Protein AF-F3NBZ0-F1 (afdb_monomer_lite)

Radius of gyration: 19.17 Å; chains: 1; bounding box: 40×27×71 Å

Sequence (145 aa):
MDDLVGHLGVHRNSLYKTFGSKRGLYLTALRRHLADDLRPLLETLADAPDVAAVLRLVTSADLGLLLLAAVERAPVDEEVATEVRTALAAVDRAIADALGVPADMAAALTSAALGILLRGNPDDVGAALARRLDSLTGERNPTWQ

Structure (mmCIF, N/CA/C/O backbone):
data_AF-F3NBZ0-F1
#
_entry.id   AF-F3NBZ0-F1
#
loop_
_atom_site.group_PDB
_atom_site.id
_atom_site.type_symbol
_atom_site.label_atom_id
_atom_site.label_alt_id
_atom_site.label_comp_id
_atom_site.label_asym_id
_atom_site.label_entity_id
_atom_site.label_seq_id
_atom_site.pdbx_PDB_ins_code
_atom_site.Cartn_x
_atom_site.Cartn_y
_atom_site.Cartn_z
_atom_site.occupancy
_atom_site.B_iso_or_equiv
_atom_site.auth_seq_id
_atom_site.auth_comp_id
_atom_site.auth_asym_id
_atom_site.auth_atom_id
_atom_site.pdbx_PDB_model_num
ATOM 1 N N . MET A 1 1 ? 14.736 -10.564 -19.634 1.00 68.75 1 MET A N 1
ATOM 2 C CA . MET A 1 1 ? 14.539 -9.853 -20.927 1.00 68.75 1 MET A CA 1
ATOM 3 C C . MET A 1 1 ? 14.237 -10.859 -22.006 1.00 68.75 1 MET A C 1
ATOM 5 O O . MET A 1 1 ? 13.224 -10.698 -22.664 1.00 68.75 1 MET A O 1
ATOM 9 N N . ASP A 1 2 ? 15.059 -11.895 -22.140 1.00 72.19 2 ASP A N 1
ATOM 10 C CA . ASP A 1 2 ? 14.789 -12.974 -23.089 1.00 72.19 2 ASP A CA 1
ATOM 11 C C . ASP A 1 2 ? 13.517 -13.748 -22.698 1.00 72.19 2 ASP A C 1
ATOM 13 O O . ASP A 1 2 ? 12.691 -14.005 -23.564 1.00 72.19 2 ASP A O 1
ATOM 17 N N . ASP A 1 3 ? 13.250 -13.928 -21.397 1.00 75.00 3 ASP A N 1
ATOM 18 C CA . ASP A 1 3 ? 11.970 -14.486 -20.914 1.00 75.00 3 ASP A CA 1
ATOM 19 C C . ASP A 1 3 ? 10.756 -13.624 -21.289 1.00 75.00 3 ASP A C 1
ATOM 21 O O . ASP A 1 3 ? 9.695 -14.142 -21.628 1.00 75.00 3 ASP A O 1
ATOM 25 N N . LEU A 1 4 ? 10.927 -12.296 -21.260 1.00 72.12 4 LEU A N 1
ATOM 26 C CA . LEU A 1 4 ? 9.882 -11.319 -21.573 1.00 72.12 4 LEU A CA 1
ATOM 27 C C . LEU A 1 4 ? 9.605 -11.278 -23.080 1.00 72.12 4 LEU A C 1
ATOM 29 O O . LEU A 1 4 ? 8.457 -11.253 -23.501 1.00 72.12 4 LEU A O 1
ATOM 33 N N . VAL A 1 5 ? 10.668 -11.298 -23.890 1.00 78.06 5 VAL A N 1
ATOM 34 C CA . VAL A 1 5 ? 10.608 -11.415 -25.355 1.00 78.06 5 VAL A CA 1
ATOM 35 C C . VAL A 1 5 ? 9.940 -12.730 -25.755 1.00 78.06 5 VAL A C 1
ATOM 37 O O . VAL A 1 5 ? 9.068 -12.725 -26.621 1.00 78.06 5 VAL A O 1
ATOM 40 N N . GLY A 1 6 ? 10.301 -13.830 -25.088 1.00 72.12 6 GLY A N 1
ATOM 41 C CA . GLY A 1 6 ? 9.715 -15.149 -25.308 1.00 72.12 6 GLY A CA 1
ATOM 42 C C . GLY A 1 6 ? 8.226 -15.207 -24.967 1.00 72.12 6 GLY A C 1
ATOM 43 O O . GLY A 1 6 ? 7.448 -15.706 -25.770 1.00 72.12 6 GLY A O 1
ATOM 44 N N . HIS A 1 7 ? 7.812 -14.647 -23.825 1.00 76.62 7 HIS A N 1
ATOM 45 C CA . HIS A 1 7 ? 6.404 -14.658 -23.403 1.00 76.62 7 HIS A CA 1
ATOM 46 C C . HIS A 1 7 ? 5.512 -13.682 -24.177 1.00 76.62 7 HIS A C 1
ATOM 48 O O . HIS A 1 7 ? 4.346 -13.979 -24.414 1.00 76.62 7 HIS A O 1
ATOM 54 N N . LEU A 1 8 ? 6.028 -12.514 -24.565 1.00 77.06 8 LEU A N 1
ATOM 55 C CA . LEU A 1 8 ? 5.243 -11.481 -25.250 1.00 77.06 8 LEU A CA 1
ATOM 56 C C . LEU A 1 8 ? 5.275 -11.616 -26.781 1.00 77.06 8 LEU A C 1
ATOM 58 O O . LEU A 1 8 ? 4.554 -10.897 -27.469 1.00 77.06 8 LEU A O 1
ATOM 62 N N . GLY A 1 9 ? 6.140 -12.478 -27.329 1.00 73.56 9 GLY A N 1
ATOM 63 C CA . GLY A 1 9 ? 6.313 -12.651 -28.776 1.00 73.56 9 GLY A CA 1
ATOM 64 C C . GLY A 1 9 ? 6.866 -11.413 -29.497 1.00 73.56 9 GLY A C 1
ATOM 65 O O . GLY A 1 9 ? 6.767 -11.309 -30.718 1.00 73.56 9 GLY A O 1
ATOM 66 N N . VAL A 1 10 ? 7.436 -10.452 -28.763 1.00 78.69 10 VAL A N 1
ATOM 67 C CA . VAL A 1 10 ? 7.951 -9.187 -29.312 1.00 78.69 10 VAL A CA 1
ATOM 68 C C . VAL A 1 10 ? 9.466 -9.201 -29.405 1.00 78.69 10 VAL A C 1
ATOM 70 O O . VAL A 1 10 ? 10.159 -9.630 -28.490 1.00 78.69 10 VAL A O 1
ATOM 73 N N . HIS A 1 11 ? 10.010 -8.651 -30.490 1.00 77.69 11 HIS A N 1
ATOM 74 C CA . HIS A 1 11 ? 11.457 -8.592 -30.665 1.00 77.69 11 HIS A CA 1
ATOM 75 C C . HIS A 1 11 ? 12.111 -7.673 -29.621 1.00 77.69 11 HIS A C 1
ATOM 77 O O . HIS A 1 11 ? 11.619 -6.580 -29.331 1.00 77.69 11 HIS A O 1
ATOM 83 N N . ARG A 1 12 ? 13.290 -8.066 -29.123 1.00 77.25 12 ARG A N 1
ATOM 84 C CA . ARG A 1 12 ? 14.090 -7.301 -28.148 1.00 77.25 12 ARG A CA 1
ATOM 85 C C . ARG A 1 12 ? 14.262 -5.826 -28.541 1.00 77.25 12 ARG A C 1
ATOM 87 O O . ARG A 1 12 ? 14.109 -4.939 -27.707 1.00 77.25 12 ARG A O 1
ATOM 94 N N . ASN A 1 13 ? 14.540 -5.568 -29.820 1.00 74.19 13 ASN A N 1
ATOM 95 C CA . ASN A 1 13 ? 14.718 -4.214 -30.356 1.00 74.19 13 ASN A CA 1
ATOM 96 C C . ASN A 1 13 ? 13.444 -3.364 -30.261 1.00 74.19 13 ASN A C 1
ATOM 98 O O . ASN A 1 13 ? 13.542 -2.167 -30.010 1.00 74.19 13 ASN A O 1
ATOM 102 N N . SER A 1 14 ? 12.262 -3.966 -30.402 1.00 76.38 14 SER A N 1
ATOM 103 C CA . SER A 1 14 ? 10.986 -3.265 -30.234 1.00 76.38 14 SER A CA 1
ATOM 104 C C . SER A 1 14 ? 10.762 -2.874 -28.772 1.00 76.38 14 SER A C 1
ATOM 106 O O . SER A 1 14 ? 10.402 -1.733 -28.503 1.00 76.38 14 SER A O 1
ATOM 108 N N . LEU A 1 15 ? 11.074 -3.764 -27.820 1.00 73.44 15 LEU A N 1
ATOM 109 C CA . LEU A 1 15 ? 10.984 -3.451 -26.387 1.00 73.44 15 LEU A CA 1
ATOM 110 C C . LEU A 1 15 ? 11.928 -2.316 -25.980 1.00 73.44 15 LEU A C 1
ATOM 112 O O . LEU A 1 15 ? 11.507 -1.384 -25.300 1.00 73.44 15 LEU A O 1
ATOM 116 N N . TYR A 1 16 ? 13.191 -2.349 -26.411 1.00 77.38 16 TYR A N 1
ATOM 117 C CA . TYR A 1 16 ? 14.119 -1.258 -26.099 1.00 77.38 16 TYR A CA 1
ATOM 118 C C . TYR A 1 16 ? 13.751 0.051 -26.796 1.00 77.38 16 TYR A C 1
ATOM 120 O O . TYR A 1 16 ? 13.963 1.108 -26.215 1.00 77.38 16 TYR A O 1
ATOM 128 N N . LYS A 1 17 ? 13.156 0.010 -27.995 1.00 77.56 17 LYS A N 1
ATOM 129 C CA . LYS A 1 17 ? 12.652 1.220 -28.655 1.00 77.56 17 LYS A CA 1
ATOM 130 C C . LYS A 1 17 ? 11.506 1.868 -27.868 1.00 77.56 17 LYS A C 1
ATOM 132 O O . LYS A 1 17 ? 11.443 3.089 -27.810 1.00 77.56 17 LYS A O 1
ATOM 137 N N . THR A 1 18 ? 10.635 1.068 -27.254 1.00 77.56 18 THR A N 1
ATOM 138 C CA . THR A 1 18 ? 9.496 1.569 -26.469 1.00 77.56 18 THR A CA 1
ATOM 139 C C . THR A 1 18 ? 9.897 2.019 -25.064 1.00 77.56 18 THR A C 1
ATOM 141 O O . THR A 1 18 ? 9.467 3.075 -24.617 1.00 77.56 18 THR A O 1
ATOM 144 N N . PHE A 1 19 ? 10.726 1.241 -24.363 1.00 78.00 19 PHE A N 1
ATOM 145 C CA . PHE A 1 19 ? 11.024 1.461 -22.939 1.00 78.00 19 PHE A CA 1
ATOM 146 C C . PHE A 1 19 ? 12.431 2.015 -22.670 1.00 78.00 19 PHE A C 1
ATOM 148 O O . PHE A 1 19 ? 12.800 2.257 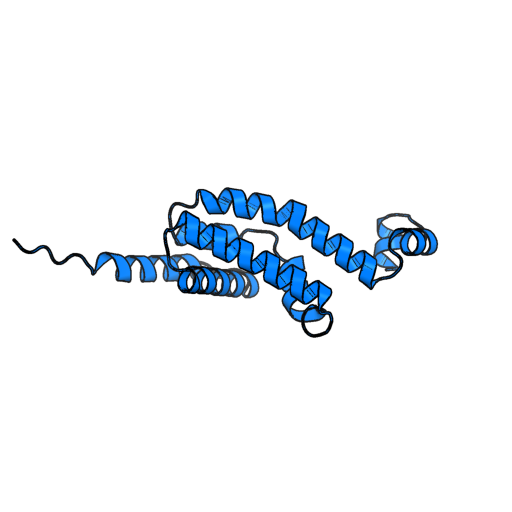-21.520 1.00 78.00 19 PHE A O 1
ATOM 155 N N . GLY A 1 20 ? 13.247 2.187 -23.712 1.00 81.56 20 GLY A N 1
ATOM 156 C CA . GLY A 1 20 ? 14.610 2.724 -23.668 1.00 81.56 20 GLY A CA 1
ATOM 157 C C . GLY A 1 20 ? 15.648 1.771 -23.064 1.00 81.56 20 GLY A C 1
ATOM 158 O O . GLY A 1 20 ? 16.699 1.527 -23.650 1.00 81.56 20 GLY A O 1
ATOM 159 N N . SER A 1 21 ? 15.372 1.202 -21.889 1.00 84.19 21 SER A N 1
ATOM 160 C CA . SER A 1 21 ? 16.307 0.362 -21.134 1.00 84.19 21 SER A CA 1
ATOM 161 C C . SER A 1 21 ? 15.591 -0.679 -20.266 1.00 84.19 21 SER A C 1
ATOM 163 O O . SER A 1 21 ? 14.388 -0.593 -20.030 1.00 84.19 21 SER A O 1
ATOM 165 N N . LYS A 1 22 ? 16.343 -1.656 -19.731 1.00 85.56 22 LYS A N 1
ATOM 166 C CA . LYS A 1 22 ? 15.806 -2.600 -18.729 1.00 85.56 22 LYS A CA 1
ATOM 167 C C . LYS A 1 22 ? 15.274 -1.858 -17.500 1.00 85.56 22 LYS A C 1
ATOM 169 O O . LYS A 1 22 ? 14.223 -2.216 -16.986 1.00 85.56 22 LYS A O 1
ATOM 174 N N . ARG A 1 23 ? 15.990 -0.808 -17.081 1.00 89.81 23 ARG A N 1
ATOM 175 C CA . ARG A 1 23 ? 15.588 0.080 -15.987 1.00 89.81 23 ARG A CA 1
ATOM 176 C C . ARG A 1 23 ? 14.271 0.791 -16.303 1.00 89.81 23 ARG A C 1
ATOM 178 O O . ARG A 1 23 ? 13.369 0.759 -15.480 1.00 89.81 23 ARG A O 1
ATOM 185 N N . GLY A 1 24 ? 14.147 1.387 -17.490 1.00 88.31 24 GLY A N 1
ATOM 186 C CA . GLY A 1 24 ? 12.931 2.096 -17.910 1.00 88.31 24 GLY A CA 1
ATOM 187 C C . GLY A 1 24 ? 11.714 1.176 -18.009 1.00 88.31 24 GLY A C 1
ATOM 188 O O . GLY A 1 24 ? 10.628 1.540 -17.560 1.00 88.31 24 GLY A O 1
ATOM 189 N N . LEU A 1 25 ? 11.906 -0.054 -18.496 1.00 89.44 25 LEU A N 1
ATOM 190 C CA . LEU A 1 25 ? 10.857 -1.071 -18.474 1.00 89.44 25 LEU A CA 1
ATOM 191 C C . LEU A 1 25 ? 10.450 -1.431 -17.038 1.00 89.44 25 LEU A C 1
ATOM 193 O O . LEU A 1 25 ? 9.261 -1.440 -16.736 1.00 89.44 25 LEU A O 1
ATOM 197 N N . TYR A 1 26 ? 11.420 -1.704 -16.159 1.00 91.12 26 TYR A N 1
ATOM 198 C CA . TYR A 1 26 ? 11.159 -2.037 -14.757 1.00 91.12 26 TYR A CA 1
ATOM 199 C C . TYR A 1 26 ? 10.364 -0.937 -14.044 1.00 91.12 26 TYR A C 1
ATOM 201 O O . TYR A 1 26 ? 9.347 -1.220 -13.422 1.00 91.12 26 TYR A O 1
ATOM 209 N N . LEU A 1 27 ? 10.785 0.322 -14.184 1.00 93.12 27 LEU A N 1
ATOM 210 C CA . LEU A 1 27 ? 10.097 1.469 -13.586 1.00 93.12 27 LEU A CA 1
A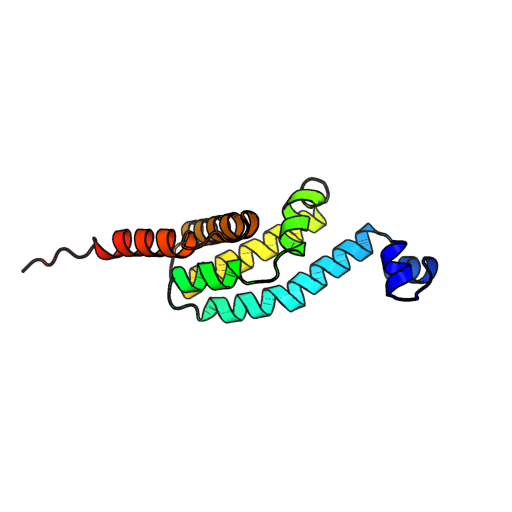TOM 211 C C . LEU A 1 27 ? 8.673 1.634 -14.120 1.00 93.12 27 LEU A C 1
ATOM 213 O O . LEU A 1 27 ? 7.761 1.941 -13.359 1.00 93.12 27 LEU A O 1
ATOM 217 N N . THR A 1 28 ? 8.468 1.385 -15.414 1.00 92.31 28 THR A N 1
ATOM 218 C CA . THR A 1 28 ? 7.128 1.410 -16.016 1.00 92.31 28 THR A CA 1
ATOM 219 C C . THR A 1 28 ? 6.238 0.306 -15.444 1.00 92.31 28 THR A C 1
ATOM 221 O O . THR A 1 28 ? 5.084 0.563 -15.110 1.00 92.31 28 THR A O 1
ATOM 224 N N . ALA A 1 29 ? 6.775 -0.908 -15.293 1.00 92.38 29 ALA A N 1
ATOM 225 C CA . ALA A 1 29 ? 6.059 -2.031 -14.695 1.00 92.38 29 ALA A CA 1
ATOM 226 C C . ALA A 1 29 ? 5.719 -1.770 -13.220 1.00 92.38 29 ALA A C 1
ATOM 228 O O . ALA A 1 29 ? 4.578 -1.981 -12.822 1.00 92.38 29 ALA A O 1
ATOM 229 N N . LEU A 1 30 ? 6.672 -1.240 -12.442 1.00 94.62 30 LEU A N 1
ATOM 230 C CA . LEU A 1 30 ? 6.450 -0.850 -11.050 1.00 94.62 30 LEU A CA 1
ATOM 231 C C . LEU A 1 30 ? 5.327 0.184 -10.953 1.00 94.62 30 LEU A C 1
ATOM 233 O O . LEU A 1 30 ? 4.340 -0.066 -10.280 1.00 94.62 30 LEU A O 1
ATOM 237 N N . ARG A 1 31 ? 5.414 1.301 -11.684 1.00 94.81 31 ARG A N 1
ATOM 238 C CA . ARG A 1 31 ? 4.368 2.340 -11.674 1.00 94.81 31 ARG A CA 1
ATOM 239 C C . ARG A 1 31 ? 2.994 1.799 -12.054 1.00 94.81 31 ARG A C 1
ATOM 241 O O . ARG A 1 31 ? 2.001 2.199 -11.458 1.00 94.81 31 ARG A O 1
ATOM 248 N N . ARG A 1 32 ? 2.931 0.886 -13.028 1.00 93.50 32 ARG A N 1
ATOM 249 C CA . ARG A 1 32 ? 1.681 0.229 -13.420 1.00 93.50 32 ARG A CA 1
ATOM 250 C C . ARG A 1 32 ? 1.111 -0.631 -12.294 1.00 93.50 32 ARG A C 1
ATOM 252 O O . ARG A 1 32 ? -0.065 -0.492 -12.000 1.00 93.50 32 ARG A O 1
ATOM 259 N N . HIS A 1 33 ? 1.934 -1.455 -11.652 1.00 92.25 33 HIS A N 1
ATOM 260 C CA . HIS A 1 33 ? 1.528 -2.253 -10.493 1.00 92.25 33 HIS A CA 1
ATOM 261 C C . HIS A 1 33 ? 1.030 -1.372 -9.340 1.00 92.25 33 HIS A C 1
ATOM 263 O O . HIS A 1 33 ? -0.043 -1.601 -8.799 1.00 92.25 33 HIS A O 1
ATOM 269 N N . LEU A 1 34 ? 1.747 -0.291 -9.012 1.00 92.12 34 LEU A N 1
ATOM 270 C CA . LEU A 1 34 ? 1.293 0.652 -7.984 1.00 92.12 34 LEU A CA 1
ATOM 271 C C . LEU A 1 34 ? -0.036 1.318 -8.377 1.00 92.12 34 LEU A C 1
ATOM 273 O O . LEU A 1 34 ? -0.902 1.527 -7.536 1.00 92.12 34 LEU A O 1
ATOM 277 N N . ALA A 1 35 ? -0.234 1.645 -9.652 1.00 89.06 35 ALA A N 1
ATOM 278 C CA . ALA A 1 35 ? -1.488 2.234 -10.099 1.00 89.06 35 ALA A CA 1
ATOM 279 C C . ALA A 1 35 ? -2.651 1.231 -10.062 1.00 89.06 35 ALA A C 1
ATOM 281 O O . ALA A 1 35 ? -3.754 1.610 -9.667 1.00 89.06 35 ALA A O 1
ATOM 282 N N . ASP A 1 36 ? -2.438 -0.004 -10.503 1.00 88.62 36 ASP A N 1
ATOM 283 C CA . ASP A 1 36 ? -3.516 -0.961 -10.758 1.00 88.62 36 ASP A CA 1
ATOM 284 C C . ASP A 1 36 ? -3.829 -1.831 -9.529 1.00 88.62 36 ASP A C 1
ATOM 286 O O . ASP A 1 36 ? -5.000 -2.111 -9.288 1.00 88.62 36 ASP A O 1
ATOM 290 N N . ASP A 1 37 ? -2.822 -2.173 -8.718 1.00 84.75 37 ASP A N 1
ATOM 291 C CA . ASP A 1 37 ? -2.955 -3.132 -7.613 1.00 84.75 37 ASP A CA 1
ATOM 292 C C . ASP A 1 37 ? -2.975 -2.458 -6.230 1.00 84.75 37 ASP A C 1
ATOM 294 O O . ASP A 1 37 ? -3.751 -2.861 -5.360 1.00 84.75 37 ASP A O 1
ATOM 298 N N . LEU A 1 38 ? -2.202 -1.381 -6.009 1.00 91.69 38 LEU A N 1
ATOM 299 C CA . LEU A 1 38 ? -2.281 -0.663 -4.724 1.00 91.69 38 LEU A CA 1
ATOM 300 C C . LEU A 1 38 ? -3.548 0.165 -4.587 1.00 91.69 38 LEU A C 1
ATOM 302 O O . LEU A 1 38 ? -4.088 0.263 -3.493 1.00 91.69 38 LEU A O 1
ATOM 306 N N . ARG A 1 39 ? -4.026 0.794 -5.659 1.00 88.69 39 ARG A N 1
ATOM 307 C CA . ARG A 1 39 ? -5.187 1.688 -5.569 1.00 88.69 39 ARG A CA 1
ATOM 308 C C . ARG A 1 39 ? -6.449 0.976 -5.043 1.00 88.69 39 ARG A C 1
ATOM 310 O O . ARG A 1 39 ? -7.025 1.506 -4.096 1.00 88.69 39 ARG A O 1
ATOM 317 N N . PRO A 1 40 ? -6.829 -0.225 -5.526 1.00 92.69 40 PRO A N 1
ATOM 318 C CA . PRO A 1 40 ? -7.932 -0.987 -4.933 1.00 92.69 40 PRO A CA 1
ATOM 319 C C . PRO A 1 40 ? -7.701 -1.357 -3.461 1.00 92.69 40 PRO A C 1
ATOM 321 O O . PRO A 1 40 ? -8.640 -1.346 -2.663 1.00 92.69 40 PRO A O 1
ATOM 324 N N . LEU A 1 41 ? -6.453 -1.659 -3.077 1.00 95.12 41 LEU A N 1
ATOM 325 C CA . LEU A 1 41 ? -6.106 -1.904 -1.676 1.00 95.12 41 LEU A CA 1
ATOM 326 C C . LEU A 1 41 ? -6.344 -0.651 -0.823 1.00 95.12 41 LEU A C 1
ATOM 328 O O . LEU A 1 41 ? -6.947 -0.762 0.239 1.00 95.12 41 LEU A O 1
ATOM 332 N N . LEU A 1 42 ? -5.906 0.527 -1.277 1.00 96.88 42 LEU A N 1
ATOM 333 C CA . LEU A 1 42 ? -6.098 1.790 -0.556 1.00 96.88 42 LEU A CA 1
ATOM 334 C C . LEU A 1 42 ? -7.583 2.132 -0.383 1.00 96.88 42 LEU A C 1
ATOM 336 O O . LEU A 1 42 ? -7.987 2.539 0.702 1.00 96.88 42 LEU A O 1
ATOM 340 N N . GLU A 1 43 ? -8.392 1.928 -1.425 1.00 95.25 43 GLU A N 1
ATOM 341 C CA . GLU A 1 43 ? -9.848 2.111 -1.363 1.00 95.25 43 GLU A CA 1
ATOM 342 C C . GLU A 1 43 ? -10.481 1.159 -0.341 1.00 95.25 43 GLU A C 1
ATOM 344 O O . GLU A 1 43 ? -11.268 1.585 0.496 1.00 95.25 43 GLU A O 1
ATOM 349 N N . THR A 1 44 ? -10.074 -0.112 -0.339 1.00 96.56 44 THR A N 1
ATOM 350 C CA . THR A 1 44 ? -10.598 -1.103 0.615 1.00 96.56 44 THR A CA 1
ATOM 351 C C . THR A 1 44 ? -10.135 -0.829 2.050 1.00 96.56 44 THR A C 1
ATOM 353 O O . THR A 1 44 ? -10.8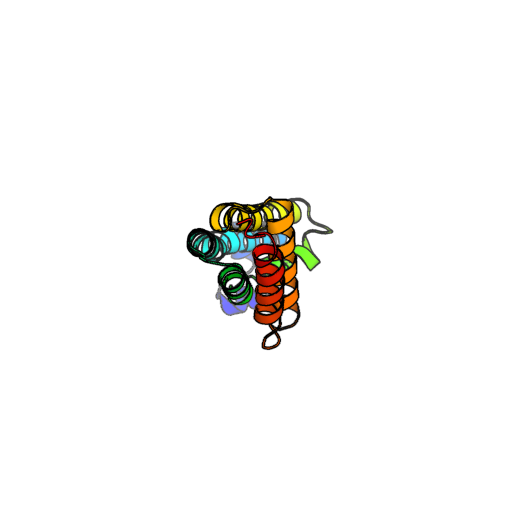76 -1.071 3.001 1.00 96.56 44 THR A O 1
ATOM 356 N N . LEU A 1 45 ? -8.911 -0.321 2.228 1.00 97.50 45 LEU A N 1
ATOM 357 C CA . LEU A 1 45 ? -8.375 0.056 3.537 1.00 97.50 45 LEU A CA 1
ATOM 358 C C . LEU A 1 45 ? -9.134 1.227 4.156 1.00 97.50 45 LEU A C 1
ATOM 360 O O . LEU A 1 45 ? -9.280 1.239 5.373 1.00 97.50 45 LEU A O 1
ATOM 364 N N . ALA A 1 46 ? -9.628 2.171 3.350 1.00 95.12 46 ALA A N 1
ATOM 365 C CA . ALA A 1 46 ? -10.370 3.334 3.839 1.00 95.12 46 ALA A CA 1
ATOM 366 C C . ALA A 1 46 ? -11.633 2.949 4.634 1.00 95.12 46 ALA A C 1
ATOM 368 O O . ALA A 1 46 ? -12.012 3.662 5.560 1.00 95.12 46 ALA A O 1
ATOM 369 N N . ASP A 1 47 ? -12.232 1.801 4.309 1.00 95.50 47 ASP A N 1
ATOM 370 C CA . ASP A 1 47 ? -13.431 1.268 4.962 1.00 95.50 47 ASP A CA 1
ATOM 371 C C . ASP A 1 47 ? -13.116 0.177 6.009 1.00 95.50 47 ASP A C 1
ATOM 373 O O . ASP A 1 47 ? -14.021 -0.503 6.503 1.00 95.50 47 ASP A O 1
ATOM 377 N N . ALA A 1 48 ? -11.839 -0.042 6.349 1.00 96.69 48 ALA A N 1
ATOM 378 C CA . ALA A 1 48 ? -11.450 -1.093 7.283 1.00 96.69 48 ALA A CA 1
ATOM 379 C C . ALA A 1 48 ? -11.946 -0.777 8.713 1.00 96.69 48 ALA A C 1
ATOM 381 O O . ALA A 1 48 ? -11.553 0.238 9.286 1.00 96.69 48 ALA A O 1
ATOM 382 N N . PRO A 1 49 ? -12.763 -1.652 9.335 1.00 94.69 49 PRO A N 1
ATOM 383 C CA . PRO A 1 49 ? -13.407 -1.346 10.615 1.00 94.69 49 PRO A CA 1
ATOM 384 C C . PRO A 1 49 ? -12.475 -1.464 11.826 1.00 94.69 49 PRO A C 1
ATOM 386 O O . PRO A 1 49 ? -12.779 -0.930 12.891 1.00 94.69 49 PRO A O 1
ATOM 389 N N . ASP A 1 50 ? -11.382 -2.219 11.700 1.00 94.56 50 ASP A N 1
ATOM 390 C CA . ASP A 1 50 ? -10.492 -2.547 12.807 1.00 94.56 50 ASP A CA 1
ATOM 391 C C . ASP A 1 50 ? -9.089 -2.959 12.325 1.00 94.56 50 ASP A C 1
ATOM 393 O O . ASP A 1 50 ? -8.820 -3.159 11.134 1.00 94.56 50 ASP A O 1
ATOM 397 N N . VAL A 1 51 ? -8.168 -3.102 13.283 1.00 95.69 51 VAL A N 1
ATOM 398 C CA . VAL A 1 51 ? -6.782 -3.518 13.026 1.00 95.69 51 VAL A CA 1
ATOM 399 C C . VAL A 1 51 ? -6.718 -4.907 12.388 1.00 95.69 51 VAL A C 1
ATOM 401 O O . VAL A 1 51 ? -5.876 -5.148 11.524 1.00 95.69 51 VAL A O 1
ATOM 404 N N . ALA A 1 52 ? -7.595 -5.835 12.783 1.00 94.31 52 ALA A N 1
ATOM 405 C CA . ALA A 1 52 ? -7.597 -7.183 12.222 1.00 94.31 52 ALA A CA 1
ATOM 406 C C . ALA A 1 52 ? -7.924 -7.160 10.721 1.00 94.31 52 ALA A C 1
ATOM 408 O O . ALA A 1 52 ? -7.280 -7.863 9.941 1.00 94.31 52 ALA A O 1
ATOM 409 N N . ALA A 1 53 ? -8.885 -6.337 10.306 1.00 95.62 53 ALA A N 1
ATOM 410 C CA . ALA A 1 53 ? -9.234 -6.120 8.914 1.00 95.62 53 ALA A CA 1
ATOM 411 C C . ALA A 1 53 ? -8.070 -5.502 8.138 1.00 95.62 53 ALA A C 1
ATOM 413 O O . ALA A 1 53 ? -7.713 -6.046 7.096 1.00 95.62 53 ALA A O 1
ATOM 414 N N . VAL A 1 54 ? -7.425 -4.458 8.670 1.00 96.75 54 VAL A N 1
ATOM 415 C CA . VAL A 1 54 ? -6.230 -3.853 8.054 1.00 96.75 54 VAL A CA 1
ATOM 416 C C . VAL A 1 54 ? -5.133 -4.891 7.822 1.00 96.75 54 VAL A C 1
ATOM 418 O O . VAL A 1 54 ? -4.644 -5.029 6.701 1.00 96.75 54 VAL A O 1
ATOM 421 N N . LEU A 1 55 ? -4.771 -5.659 8.856 1.00 95.69 55 LEU A N 1
ATOM 422 C CA . LEU A 1 55 ? -3.714 -6.665 8.748 1.00 95.69 55 LEU A CA 1
ATOM 423 C C . LEU A 1 55 ? -4.058 -7.721 7.692 1.00 95.69 55 LEU A C 1
ATOM 425 O O . LEU A 1 55 ? -3.201 -8.039 6.875 1.00 95.69 55 LEU A O 1
ATOM 429 N N . ARG A 1 56 ? -5.303 -8.221 7.662 1.00 94.00 56 ARG A N 1
ATOM 430 C CA . ARG A 1 56 ? -5.753 -9.182 6.637 1.00 94.00 56 ARG A CA 1
ATOM 431 C C . ARG A 1 56 ? -5.709 -8.598 5.228 1.00 94.00 56 ARG A C 1
ATOM 433 O O . ARG A 1 56 ? -5.269 -9.282 4.311 1.00 94.00 56 ARG A O 1
ATOM 440 N N . LEU A 1 57 ? -6.180 -7.364 5.044 1.00 95.50 57 LEU A N 1
ATOM 441 C CA . LEU A 1 57 ? -6.217 -6.717 3.732 1.00 95.50 57 LEU A CA 1
ATOM 442 C C . LEU A 1 57 ? -4.805 -6.597 3.160 1.00 95.50 57 LEU A C 1
ATOM 444 O O . LEU A 1 57 ? -4.556 -7.075 2.057 1.00 95.50 57 LEU A O 1
ATOM 448 N N . VAL A 1 58 ? -3.864 -6.069 3.946 1.00 94.62 58 VAL A N 1
ATOM 449 C CA . VAL A 1 58 ? -2.471 -5.908 3.512 1.00 94.62 58 VAL A CA 1
ATOM 450 C C . VAL A 1 58 ? -1.783 -7.258 3.278 1.00 94.62 58 VAL A C 1
ATOM 452 O O . VAL A 1 58 ? -1.072 -7.401 2.287 1.00 94.62 58 VAL A O 1
ATOM 455 N N . THR A 1 59 ? -1.993 -8.269 4.131 1.00 93.12 59 THR A N 1
ATOM 456 C CA . THR A 1 59 ? -1.351 -9.588 3.947 1.00 93.12 59 THR A CA 1
ATOM 457 C C . THR A 1 59 ? -1.967 -10.430 2.831 1.00 93.12 59 THR A C 1
ATOM 459 O O . THR A 1 59 ? -1.347 -11.396 2.397 1.00 93.12 59 THR A O 1
ATOM 462 N N . SER A 1 60 ? -3.165 -10.083 2.357 1.00 91.31 60 SER A N 1
ATOM 463 C CA . SER A 1 60 ? -3.815 -10.737 1.213 1.00 91.31 60 SER A CA 1
ATOM 464 C C . SER A 1 60 ? -3.577 -10.033 -0.127 1.00 91.31 60 SER A C 1
ATOM 466 O O . SER A 1 60 ? -3.914 -10.588 -1.172 1.00 91.31 60 SER A O 1
ATOM 468 N N . ALA A 1 61 ? -3.016 -8.822 -0.107 1.00 91.44 61 ALA A N 1
ATOM 469 C CA . ALA A 1 61 ? -2.791 -8.025 -1.302 1.00 91.44 61 ALA A CA 1
ATOM 470 C C . ALA A 1 61 ? -1.586 -8.519 -2.115 1.00 91.44 61 ALA A C 1
ATOM 472 O O . ALA A 1 61 ? -0.585 -8.985 -1.563 1.00 91.44 61 ALA A O 1
ATOM 473 N N . ASP A 1 62 ? -1.651 -8.348 -3.437 1.00 90.69 62 ASP A N 1
ATOM 474 C CA . ASP A 1 62 ? -0.490 -8.557 -4.300 1.00 90.69 62 ASP A CA 1
ATOM 475 C C . ASP A 1 62 ? 0.476 -7.374 -4.160 1.00 90.69 62 ASP A C 1
ATOM 477 O O . ASP A 1 62 ? 0.362 -6.359 -4.840 1.00 90.69 62 ASP A O 1
ATOM 481 N N . LEU A 1 63 ? 1.412 -7.498 -3.219 1.00 91.56 63 LEU A N 1
ATOM 482 C CA . LEU A 1 63 ? 2.464 -6.511 -2.954 1.00 91.56 63 LEU A CA 1
ATOM 483 C C . LEU A 1 63 ? 3.849 -7.012 -3.373 1.00 91.56 63 LEU A C 1
ATOM 485 O O . LEU A 1 63 ? 4.866 -6.425 -2.992 1.00 91.56 63 LEU A O 1
ATOM 489 N N . GLY A 1 64 ? 3.915 -8.113 -4.131 1.00 90.06 64 GLY A N 1
ATOM 490 C CA . GLY A 1 64 ? 5.170 -8.804 -4.423 1.00 90.06 64 GLY A CA 1
ATOM 491 C C . GLY A 1 64 ? 6.184 -7.908 -5.133 1.00 90.06 64 GLY A C 1
ATOM 492 O O . GLY A 1 64 ? 7.351 -7.851 -4.737 1.00 90.06 64 GLY A O 1
ATOM 493 N N . LEU A 1 65 ? 5.739 -7.149 -6.140 1.00 92.50 65 LEU A N 1
ATOM 494 C CA . LEU A 1 65 ? 6.627 -6.257 -6.885 1.00 92.50 65 LEU A CA 1
ATOM 495 C C . LEU A 1 65 ? 7.054 -5.038 -6.055 1.00 92.50 65 LEU A C 1
ATOM 497 O O . LEU A 1 65 ? 8.209 -4.627 -6.153 1.00 92.50 65 LEU A O 1
ATOM 501 N N . LEU A 1 66 ? 6.176 -4.488 -5.208 1.00 94.44 66 LEU A N 1
ATOM 502 C CA . LEU A 1 66 ? 6.541 -3.416 -4.273 1.00 94.44 66 LEU A CA 1
ATOM 503 C C . LEU A 1 66 ? 7.609 -3.882 -3.270 1.00 94.44 66 LEU A C 1
ATOM 505 O O . LEU A 1 66 ? 8.602 -3.184 -3.065 1.00 94.44 66 LEU A O 1
ATOM 509 N N . LEU A 1 67 ? 7.435 -5.066 -2.673 1.00 93.81 67 LEU A N 1
ATOM 510 C CA . LEU A 1 67 ? 8.393 -5.638 -1.723 1.00 93.81 67 LEU A CA 1
ATOM 511 C C . LEU A 1 67 ? 9.748 -5.916 -2.380 1.00 93.81 67 LEU A C 1
ATOM 513 O O . LEU A 1 67 ? 10.788 -5.537 -1.840 1.00 93.81 67 LEU A O 1
ATOM 517 N N . LEU A 1 68 ? 9.743 -6.517 -3.572 1.00 94.75 68 LEU A N 1
ATOM 518 C CA . LEU A 1 68 ? 10.963 -6.755 -4.339 1.00 94.75 68 LEU A CA 1
ATOM 519 C C . LEU A 1 68 ? 11.666 -5.435 -4.686 1.00 94.75 68 LEU A C 1
ATOM 521 O O . LEU A 1 68 ? 12.882 -5.313 -4.530 1.00 94.75 68 LEU A O 1
ATOM 525 N N . ALA A 1 69 ? 10.902 -4.416 -5.092 1.00 96.88 69 ALA A N 1
ATOM 526 C CA . ALA A 1 69 ? 11.428 -3.086 -5.374 1.00 96.88 69 ALA A CA 1
ATOM 527 C C . ALA A 1 69 ? 12.085 -2.450 -4.147 1.00 96.88 69 ALA A C 1
ATOM 529 O O . ALA A 1 69 ? 13.175 -1.888 -4.270 1.00 96.88 69 ALA A O 1
ATOM 530 N N . ALA A 1 70 ? 11.446 -2.563 -2.982 1.00 96.56 70 ALA A N 1
ATOM 531 C CA . ALA A 1 70 ? 11.947 -2.027 -1.725 1.00 96.56 70 ALA A CA 1
ATOM 532 C C . ALA A 1 70 ? 13.273 -2.677 -1.304 1.00 96.56 70 ALA A C 1
ATOM 534 O O . ALA A 1 70 ? 14.180 -1.979 -0.856 1.00 96.56 70 ALA A O 1
ATOM 535 N N . VAL A 1 71 ? 13.403 -3.995 -1.474 1.00 95.56 71 VAL A N 1
ATOM 536 C CA . VAL A 1 71 ? 14.581 -4.748 -1.017 1.00 95.56 71 VAL A CA 1
ATOM 537 C C . VAL A 1 71 ? 15.732 -4.690 -2.021 1.00 95.56 71 VAL A C 1
ATOM 539 O O . VAL A 1 71 ? 16.873 -4.452 -1.633 1.00 95.56 71 VAL A O 1
ATOM 542 N N . GLU A 1 72 ? 15.464 -4.899 -3.310 1.00 95.75 72 GLU A N 1
ATOM 543 C CA . GLU A 1 72 ? 16.531 -5.095 -4.301 1.00 95.75 72 GLU A CA 1
ATOM 544 C C . GLU A 1 72 ? 16.932 -3.820 -5.041 1.00 95.75 72 GLU A C 1
ATOM 546 O O . GLU A 1 72 ? 18.083 -3.670 -5.459 1.00 95.75 72 GLU A O 1
ATOM 551 N N . ARG A 1 73 ? 15.977 -2.915 -5.281 1.00 96.12 73 ARG A N 1
ATOM 552 C CA . ARG A 1 73 ? 16.171 -1.798 -6.215 1.00 96.12 73 ARG A CA 1
ATOM 553 C C . ARG A 1 73 ? 16.261 -0.449 -5.526 1.00 96.12 73 ARG A C 1
ATOM 555 O O . ARG A 1 73 ? 17.143 0.323 -5.889 1.00 96.12 73 ARG A O 1
ATOM 562 N N . ALA A 1 74 ? 15.428 -0.182 -4.526 1.00 97.38 74 ALA A N 1
ATOM 563 C CA . ALA A 1 74 ? 15.450 1.075 -3.784 1.00 97.38 74 ALA A CA 1
ATOM 564 C C . ALA A 1 74 ? 16.834 1.432 -3.192 1.00 97.38 74 ALA A C 1
ATOM 566 O O . ALA A 1 74 ? 17.202 2.601 -3.277 1.00 97.38 74 ALA A O 1
ATOM 567 N N . PRO A 1 75 ? 17.664 0.490 -2.688 1.00 97.69 75 PRO A N 1
ATOM 568 C CA . PRO A 1 75 ? 18.984 0.839 -2.149 1.00 97.69 75 PRO A CA 1
ATOM 569 C C . PRO A 1 75 ? 19.987 1.377 -3.182 1.00 97.69 75 PRO A C 1
ATOM 571 O O . PRO A 1 75 ? 21.003 1.953 -2.805 1.00 97.69 75 PRO A O 1
ATOM 574 N N . VAL A 1 76 ? 19.741 1.152 -4.477 1.00 96.50 76 VAL A N 1
ATOM 575 C CA . VAL A 1 76 ? 20.684 1.467 -5.567 1.00 96.50 76 VAL A CA 1
ATOM 576 C C . VAL A 1 76 ? 20.061 2.299 -6.693 1.00 96.50 76 VAL A C 1
ATOM 578 O O . VAL A 1 76 ? 20.725 2.576 -7.692 1.00 96.50 76 VAL A O 1
ATOM 581 N N . ASP A 1 77 ? 18.784 2.670 -6.577 1.00 96.88 77 ASP A N 1
ATOM 582 C CA . ASP A 1 77 ? 18.028 3.396 -7.598 1.00 96.88 77 ASP A CA 1
ATOM 583 C C . ASP A 1 77 ? 17.036 4.368 -6.940 1.00 96.88 77 ASP A C 1
ATOM 585 O O . ASP A 1 77 ? 15.958 3.975 -6.492 1.00 96.88 77 ASP A O 1
ATOM 589 N N . GLU A 1 78 ? 17.404 5.650 -6.889 1.00 97.38 78 GLU A N 1
ATOM 590 C CA . GLU A 1 78 ? 16.657 6.681 -6.151 1.00 97.38 78 GLU A CA 1
ATOM 591 C C . GLU A 1 78 ? 15.238 6.912 -6.691 1.00 97.38 78 GLU A C 1
ATOM 593 O O . GLU A 1 78 ? 14.314 7.234 -5.942 1.00 97.38 78 GLU A O 1
ATOM 598 N N . GLU A 1 79 ? 15.035 6.717 -7.995 1.00 97.44 79 GLU A N 1
ATOM 599 C CA . GLU A 1 79 ? 13.707 6.856 -8.594 1.00 97.44 79 GLU A CA 1
ATOM 600 C C . GLU A 1 79 ? 12.792 5.731 -8.103 1.00 97.44 79 GLU A C 1
ATOM 602 O O . GLU A 1 79 ? 11.663 5.989 -7.701 1.00 97.44 79 GLU A O 1
ATOM 607 N N . VAL A 1 80 ? 13.304 4.497 -8.030 1.00 97.69 80 VAL A N 1
ATOM 608 C CA . VAL A 1 80 ? 12.568 3.369 -7.442 1.00 97.69 80 VAL A CA 1
ATOM 609 C C . VAL A 1 80 ? 12.338 3.583 -5.947 1.00 97.69 80 VAL A C 1
ATOM 611 O O . VAL A 1 80 ? 11.241 3.323 -5.461 1.00 97.69 80 VAL A O 1
ATOM 614 N N . ALA A 1 81 ? 13.336 4.090 -5.220 1.00 98.19 81 ALA A N 1
ATOM 615 C CA . ALA A 1 81 ? 13.196 4.404 -3.801 1.00 98.19 81 ALA A CA 1
ATOM 616 C C . ALA A 1 81 ? 12.081 5.428 -3.550 1.00 98.19 81 ALA A C 1
ATOM 618 O O . ALA A 1 81 ? 11.324 5.298 -2.590 1.00 98.19 81 ALA A O 1
ATOM 619 N N . THR A 1 82 ? 11.946 6.417 -4.434 1.00 98.31 8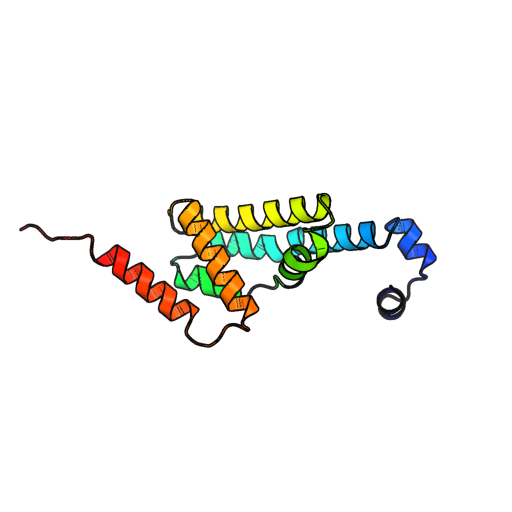2 THR A N 1
ATOM 620 C CA . THR A 1 82 ? 10.861 7.401 -4.379 1.00 98.31 82 THR A CA 1
ATOM 621 C C . THR A 1 82 ? 9.500 6.741 -4.574 1.00 98.31 82 THR A C 1
ATOM 623 O O . THR A 1 82 ? 8.634 6.929 -3.725 1.00 98.31 82 THR A O 1
ATOM 626 N N . GLU A 1 83 ? 9.328 5.912 -5.608 1.00 97.81 83 GLU A N 1
ATOM 627 C CA . GLU A 1 83 ? 8.066 5.187 -5.842 1.00 97.81 83 GLU A CA 1
ATOM 628 C C . GLU A 1 83 ? 7.681 4.306 -4.640 1.00 97.81 83 GLU A C 1
ATOM 630 O O . GLU A 1 83 ? 6.539 4.334 -4.185 1.00 97.81 83 GLU A O 1
ATOM 635 N N . VAL A 1 84 ? 8.646 3.574 -4.067 1.00 98.00 84 VAL A N 1
ATOM 636 C CA . VAL A 1 84 ? 8.432 2.724 -2.882 1.00 98.00 84 VAL A CA 1
ATOM 637 C C . VAL A 1 84 ? 8.000 3.553 -1.672 1.00 98.00 84 VAL A C 1
ATOM 639 O O . VAL A 1 84 ? 7.022 3.209 -1.011 1.00 98.00 84 VAL A O 1
ATOM 642 N N . ARG A 1 85 ? 8.699 4.657 -1.372 1.00 98.12 85 ARG A N 1
ATOM 643 C CA . ARG A 1 85 ? 8.349 5.528 -0.237 1.00 98.12 85 ARG A CA 1
ATOM 644 C C . ARG A 1 85 ? 6.967 6.146 -0.411 1.00 98.12 85 ARG A C 1
ATOM 646 O O . ARG A 1 85 ? 6.204 6.182 0.548 1.00 98.12 85 ARG A O 1
ATOM 653 N N . THR A 1 86 ? 6.636 6.607 -1.615 1.00 97.88 86 THR A N 1
ATOM 654 C CA . THR A 1 86 ? 5.317 7.173 -1.921 1.00 97.88 86 THR A CA 1
ATOM 655 C C . THR A 1 86 ? 4.212 6.135 -1.751 1.00 97.88 86 THR A C 1
ATOM 657 O O . THR A 1 86 ? 3.191 6.436 -1.136 1.00 97.88 86 THR A O 1
ATOM 660 N N . ALA A 1 87 ? 4.426 4.912 -2.234 1.00 97.25 87 ALA A N 1
ATOM 661 C CA . ALA A 1 87 ? 3.485 3.811 -2.073 1.00 97.25 87 ALA A CA 1
ATOM 662 C C . ALA A 1 87 ? 3.236 3.461 -0.598 1.00 97.25 87 ALA A C 1
ATOM 664 O O . ALA A 1 87 ? 2.086 3.405 -0.167 1.00 97.25 87 ALA A O 1
ATOM 665 N N . LEU A 1 88 ? 4.299 3.274 0.191 1.00 97.62 88 LEU A N 1
ATOM 666 C CA . LEU A 1 88 ? 4.178 2.945 1.615 1.00 97.62 88 LEU A CA 1
ATOM 667 C C . LEU A 1 88 ? 3.517 4.076 2.408 1.00 97.62 88 LEU A C 1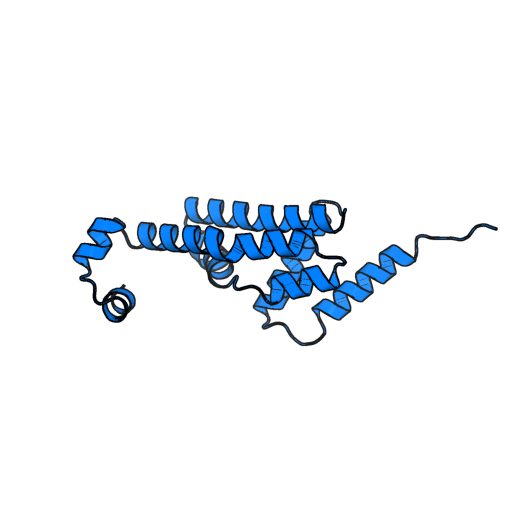
ATOM 669 O O . LEU A 1 88 ? 2.615 3.816 3.195 1.00 97.62 88 LEU A O 1
ATOM 673 N N . ALA A 1 89 ? 3.873 5.332 2.125 1.00 98.00 89 ALA A N 1
ATOM 674 C CA . ALA A 1 89 ? 3.234 6.483 2.756 1.00 98.00 89 ALA A CA 1
ATOM 675 C C . ALA A 1 89 ? 1.728 6.564 2.446 1.00 98.00 89 ALA A C 1
ATOM 677 O O . ALA A 1 89 ? 0.955 7.012 3.290 1.00 98.00 89 ALA A O 1
ATOM 678 N N . ALA A 1 90 ? 1.295 6.130 1.257 1.00 97.88 90 ALA A N 1
ATOM 679 C CA . ALA A 1 90 ? -0.124 6.064 0.918 1.00 97.88 90 ALA A CA 1
ATOM 680 C C . ALA A 1 90 ? -0.860 4.978 1.722 1.00 97.88 90 ALA A C 1
ATOM 682 O O . ALA A 1 90 ? -1.973 5.219 2.186 1.00 97.88 90 ALA A O 1
ATOM 683 N N . VAL A 1 91 ? -0.230 3.818 1.940 1.00 98.00 91 VAL A N 1
ATOM 684 C CA . VAL A 1 91 ? -0.777 2.753 2.801 1.00 98.00 91 VAL A CA 1
ATOM 685 C C . VAL A 1 91 ? -0.876 3.231 4.251 1.00 98.00 91 VAL A C 1
ATOM 687 O O . VAL A 1 91 ? -1.939 3.113 4.857 1.00 98.00 91 VAL A O 1
ATOM 690 N N . ASP A 1 92 ? 0.183 3.852 4.778 1.00 98.44 92 ASP A N 1
ATOM 691 C CA . ASP A 1 92 ? 0.196 4.424 6.130 1.00 98.44 92 ASP A CA 1
ATOM 692 C C . ASP A 1 92 ? -0.922 5.459 6.306 1.00 98.44 92 ASP A C 1
ATOM 694 O O . ASP A 1 92 ? -1.636 5.453 7.307 1.00 98.44 92 ASP A O 1
ATOM 698 N N . ARG A 1 93 ? -1.112 6.331 5.307 1.00 98.50 93 ARG A N 1
ATOM 699 C CA . ARG A 1 93 ? -2.184 7.333 5.285 1.00 98.50 93 ARG A CA 1
ATOM 700 C C . ARG A 1 93 ? -3.564 6.678 5.356 1.00 98.50 93 ARG A C 1
ATOM 702 O O . ARG A 1 93 ? -4.358 7.059 6.208 1.00 98.50 93 ARG A O 1
ATOM 709 N N . ALA A 1 94 ? -3.830 5.693 4.496 1.00 98.31 94 ALA A N 1
ATOM 710 C CA . ALA A 1 94 ? -5.120 5.009 4.444 1.00 98.31 94 ALA A CA 1
ATOM 711 C C . ALA A 1 94 ? -5.448 4.311 5.773 1.00 98.31 94 ALA A C 1
ATOM 713 O O . ALA A 1 94 ? -6.567 4.418 6.263 1.00 98.31 94 ALA A O 1
ATOM 714 N N . ILE A 1 95 ? -4.460 3.662 6.397 1.00 98.25 95 ILE A N 1
ATOM 715 C CA . ILE A 1 95 ? -4.625 3.011 7.704 1.00 98.25 95 ILE A CA 1
ATOM 716 C C . ILE A 1 95 ? -4.868 4.038 8.815 1.00 98.25 95 ILE A C 1
ATOM 718 O O . ILE A 1 95 ? -5.741 3.831 9.660 1.00 98.25 95 ILE A O 1
ATOM 722 N N . ALA A 1 96 ? -4.107 5.137 8.829 1.00 98.12 96 ALA A N 1
ATOM 723 C CA . ALA A 1 96 ? -4.275 6.205 9.813 1.00 98.12 96 ALA A CA 1
ATOM 724 C C . ALA A 1 96 ? -5.681 6.807 9.744 1.00 98.12 96 ALA A C 1
ATOM 726 O O . ALA A 1 96 ? -6.336 6.960 10.776 1.00 98.12 96 ALA A O 1
ATOM 727 N N . ASP A 1 97 ? -6.141 7.111 8.530 1.00 98.06 97 ASP A N 1
ATOM 728 C CA . ASP A 1 97 ? -7.434 7.739 8.294 1.00 98.06 97 ASP A CA 1
ATOM 729 C C . ASP A 1 97 ? -8.592 6.763 8.613 1.00 98.06 97 ASP A C 1
ATOM 731 O O . ASP A 1 97 ? -9.545 7.165 9.277 1.00 98.06 97 ASP A O 1
ATOM 735 N N . ALA A 1 98 ? -8.485 5.478 8.243 1.00 97.44 98 ALA A N 1
ATOM 736 C CA . ALA A 1 98 ? -9.514 4.463 8.512 1.00 97.44 98 ALA A CA 1
ATOM 737 C C . ALA A 1 98 ? -9.688 4.148 10.006 1.00 97.44 98 ALA A C 1
ATOM 739 O O . ALA A 1 98 ? -10.806 4.057 10.510 1.00 97.44 98 ALA A O 1
ATOM 740 N N . LEU A 1 99 ? -8.579 3.999 10.737 1.00 95.81 99 LEU A N 1
ATOM 741 C CA . LEU A 1 99 ? -8.610 3.625 12.155 1.00 95.81 99 LEU A CA 1
ATOM 742 C C . LEU A 1 99 ? -8.635 4.834 13.103 1.00 95.81 99 LEU A C 1
ATOM 744 O O . LEU A 1 99 ? -8.747 4.657 14.317 1.00 95.81 99 LEU A O 1
ATOM 748 N N . GLY A 1 100 ? -8.478 6.056 12.584 1.00 95.94 100 GLY A N 1
ATOM 749 C CA . GLY A 1 100 ? -8.349 7.268 13.397 1.00 95.94 100 GLY A CA 1
ATOM 750 C C . GLY A 1 100 ? -7.125 7.246 14.322 1.00 95.94 100 GLY A C 1
ATOM 751 O O . GLY A 1 100 ? -7.185 7.763 15.440 1.00 95.94 100 GLY A O 1
ATOM 752 N N . VAL A 1 101 ? -6.027 6.616 13.889 1.00 94.94 101 VAL A N 1
ATOM 753 C CA . VAL A 1 101 ? -4.803 6.440 14.691 1.00 94.94 101 VAL A CA 1
ATOM 754 C C . VAL A 1 101 ? -3.697 7.419 14.279 1.00 94.94 101 VAL A C 1
ATOM 756 O O . VAL A 1 101 ? -3.672 7.892 13.142 1.00 94.94 101 VAL A O 1
ATOM 759 N N . PRO A 1 102 ? -2.738 7.720 15.174 1.00 96.75 102 PRO A N 1
ATOM 760 C CA . PRO A 1 102 ? -1.544 8.483 14.822 1.00 96.75 102 PRO A CA 1
ATOM 761 C C . PRO A 1 102 ? -0.740 7.862 13.666 1.00 96.75 102 PRO A C 1
ATOM 763 O O . PRO A 1 102 ? -0.715 6.644 13.485 1.00 96.75 102 PRO A O 1
ATOM 766 N N . ALA A 1 103 ? -0.044 8.707 12.900 1.00 95.50 103 ALA A N 1
ATOM 767 C CA . ALA A 1 103 ? 0.692 8.287 11.704 1.00 95.50 103 ALA A CA 1
ATOM 768 C C . ALA A 1 103 ? 1.823 7.281 11.993 1.00 95.50 103 ALA A C 1
ATOM 770 O O . ALA A 1 103 ? 2.076 6.389 11.189 1.00 95.50 103 ALA A O 1
ATOM 771 N N . ASP A 1 104 ? 2.489 7.395 13.142 1.00 96.88 104 ASP A N 1
ATOM 772 C CA . ASP A 1 104 ? 3.521 6.452 13.583 1.00 96.88 104 ASP A CA 1
ATOM 773 C C . ASP A 1 104 ? 2.939 5.069 13.921 1.00 96.88 104 ASP A C 1
ATOM 775 O O . ASP A 1 104 ? 3.540 4.049 13.583 1.00 96.88 104 ASP A O 1
ATOM 779 N N . MET A 1 105 ? 1.741 5.017 14.512 1.00 95.50 105 MET A N 1
ATOM 780 C CA . MET A 1 105 ? 1.007 3.768 14.728 1.00 95.50 105 MET A CA 1
ATOM 781 C C . MET A 1 105 ? 0.592 3.125 13.401 1.00 95.50 105 MET A C 1
ATOM 783 O O . MET A 1 105 ? 0.762 1.919 13.229 1.00 95.50 105 MET A O 1
ATOM 787 N N . ALA A 1 106 ? 0.094 3.910 12.444 1.00 97.62 106 ALA A N 1
ATOM 788 C CA . ALA A 1 106 ? -0.247 3.395 11.120 1.00 97.62 106 ALA A CA 1
ATOM 789 C C . ALA A 1 106 ? 0.982 2.817 10.397 1.00 97.62 106 ALA A C 1
ATOM 791 O O . ALA A 1 106 ? 0.931 1.684 9.923 1.00 97.62 106 ALA A O 1
ATOM 792 N N . ALA A 1 107 ? 2.118 3.522 10.425 1.00 97.88 107 ALA A N 1
ATOM 793 C CA . ALA A 1 107 ? 3.381 3.024 9.880 1.00 97.88 107 ALA A CA 1
ATOM 79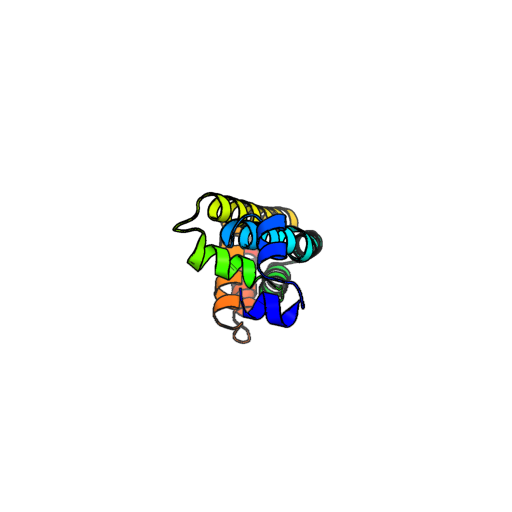4 C C . ALA A 1 107 ? 3.872 1.740 10.578 1.00 97.88 107 ALA A C 1
ATOM 796 O O . ALA A 1 107 ? 4.413 0.831 9.934 1.00 97.88 107 ALA A O 1
ATOM 797 N N . ALA A 1 108 ? 3.660 1.619 11.893 1.00 97.44 108 ALA A N 1
ATOM 798 C CA . ALA A 1 108 ? 3.960 0.396 12.635 1.00 97.44 108 ALA A CA 1
ATOM 799 C C . ALA A 1 108 ? 3.057 -0.776 12.208 1.00 97.44 108 ALA A C 1
ATOM 801 O O . ALA A 1 108 ? 3.550 -1.895 12.049 1.00 97.44 108 ALA A O 1
ATOM 802 N N . LEU A 1 109 ? 1.764 -0.529 11.971 1.00 97.12 109 LEU A N 1
ATOM 803 C CA . LEU A 1 109 ? 0.823 -1.529 11.456 1.00 97.12 109 LEU A CA 1
ATOM 804 C C . LEU A 1 109 ? 1.191 -1.983 10.040 1.00 97.12 109 LEU A C 1
ATOM 806 O O . LEU A 1 109 ? 1.244 -3.190 9.797 1.00 97.12 109 LEU A O 1
ATOM 810 N N . THR A 1 110 ? 1.529 -1.054 9.141 1.00 97.56 110 THR A N 1
ATOM 811 C CA . THR A 1 110 ? 2.056 -1.375 7.806 1.00 97.56 110 THR A CA 1
ATOM 812 C C . THR A 1 110 ? 3.299 -2.249 7.917 1.00 97.56 110 THR A C 1
ATOM 814 O O . THR A 1 110 ? 3.365 -3.322 7.321 1.00 97.56 110 THR A O 1
ATOM 817 N N . SER A 1 111 ? 4.269 -1.848 8.744 1.00 96.94 111 SER A N 1
ATOM 818 C CA . SER A 1 111 ? 5.510 -2.605 8.953 1.00 96.94 111 SER A CA 1
ATOM 819 C C . SER A 1 111 ? 5.245 -4.021 9.475 1.00 96.94 111 SER A C 1
ATOM 821 O O . SER A 1 111 ? 5.855 -4.984 9.005 1.00 96.94 111 SER A O 1
ATOM 823 N N . ALA A 1 112 ? 4.310 -4.168 10.418 1.00 96.25 112 ALA A N 1
ATOM 824 C CA . ALA A 1 112 ? 3.906 -5.464 10.948 1.00 96.25 112 ALA A CA 1
ATOM 825 C C . ALA A 1 112 ? 3.246 -6.336 9.871 1.00 96.25 112 ALA A C 1
ATOM 827 O O . ALA A 1 112 ? 3.625 -7.496 9.714 1.00 96.25 112 ALA A O 1
ATOM 828 N N . ALA A 1 113 ? 2.310 -5.782 9.098 1.00 95.19 113 ALA A N 1
ATOM 829 C CA . ALA A 1 113 ? 1.623 -6.501 8.032 1.00 95.19 113 ALA A CA 1
ATOM 830 C C . ALA A 1 113 ? 2.586 -6.971 6.933 1.00 95.19 113 ALA A C 1
ATOM 832 O O . ALA A 1 113 ? 2.560 -8.142 6.555 1.00 95.19 113 ALA A O 1
ATOM 833 N N . LEU A 1 114 ? 3.497 -6.104 6.479 1.00 94.62 114 LEU A N 1
ATOM 834 C CA . LEU A 1 114 ? 4.527 -6.474 5.503 1.00 94.62 114 LEU A CA 1
ATOM 835 C C . LEU A 1 114 ? 5.471 -7.549 6.058 1.00 94.62 114 LEU A C 1
ATOM 837 O O . LEU A 1 114 ? 5.841 -8.478 5.342 1.00 94.62 114 LEU A O 1
ATOM 841 N N . GLY A 1 115 ? 5.825 -7.470 7.344 1.00 93.56 115 GLY A N 1
ATOM 842 C CA . GLY A 1 115 ? 6.614 -8.500 8.019 1.00 93.56 115 GLY A CA 1
ATOM 843 C C . GLY A 1 115 ? 5.898 -9.853 8.112 1.00 93.56 115 GLY A C 1
ATOM 844 O O . GLY A 1 115 ? 6.540 -10.893 7.965 1.00 93.56 115 GLY A O 1
ATOM 845 N N . ILE A 1 116 ? 4.579 -9.854 8.329 1.00 93.44 116 ILE A N 1
ATOM 846 C CA . ILE A 1 116 ? 3.742 -11.064 8.323 1.00 93.44 116 ILE A CA 1
ATOM 847 C C . ILE A 1 116 ? 3.679 -11.655 6.911 1.00 93.44 116 ILE A C 1
ATOM 849 O O . ILE A 1 116 ? 3.936 -12.847 6.741 1.00 93.44 116 ILE A O 1
ATOM 853 N N . LEU A 1 117 ? 3.404 -10.822 5.903 1.00 91.56 117 LEU A N 1
ATOM 854 C CA . LEU A 1 117 ? 3.362 -11.216 4.495 1.00 91.56 117 LEU A CA 1
ATOM 855 C C . LEU A 1 117 ? 4.686 -11.856 4.056 1.00 91.56 117 LEU A C 1
ATOM 857 O O . LEU A 1 117 ? 4.690 -12.963 3.524 1.00 91.56 117 LEU A O 1
ATOM 861 N N . LEU A 1 118 ? 5.818 -11.215 4.364 1.00 90.94 118 LEU A N 1
ATOM 862 C CA . LEU A 1 118 ? 7.154 -11.715 4.027 1.00 90.94 118 LEU A CA 1
ATOM 863 C C . LEU A 1 118 ? 7.456 -13.087 4.654 1.00 90.94 118 LEU A C 1
ATOM 865 O O . LEU A 1 118 ? 8.202 -13.880 4.085 1.00 90.94 118 LEU A O 1
ATOM 869 N N . ARG A 1 119 ? 6.876 -13.383 5.821 1.00 90.19 119 ARG A N 1
ATOM 870 C CA . ARG A 1 119 ? 7.021 -14.678 6.508 1.00 90.19 119 ARG A CA 1
ATOM 871 C C . ARG A 1 119 ? 6.060 -15.755 5.992 1.00 90.19 119 ARG A C 1
ATOM 873 O O . ARG A 1 119 ? 6.035 -16.842 6.562 1.00 90.19 119 ARG A O 1
ATOM 880 N N . GLY A 1 120 ? 5.286 -15.470 4.945 1.00 86.69 120 GLY A N 1
ATOM 881 C CA . GLY A 1 120 ? 4.301 -16.393 4.382 1.00 86.69 120 GLY A CA 1
ATOM 882 C C . GLY A 1 120 ? 2.974 -16.415 5.138 1.00 86.69 120 GLY A C 1
ATOM 883 O O . GLY A 1 120 ? 2.270 -17.414 5.061 1.00 86.69 120 GLY A O 1
ATOM 884 N N . ASN A 1 121 ? 2.651 -15.341 5.871 1.00 77.69 121 ASN A N 1
ATOM 885 C CA . ASN A 1 121 ? 1.421 -15.190 6.652 1.00 77.69 121 ASN A CA 1
ATOM 886 C C . ASN A 1 121 ? 1.109 -16.409 7.548 1.00 77.69 121 ASN A C 1
ATOM 888 O O . ASN A 1 121 ? 0.089 -17.065 7.352 1.00 77.69 121 ASN A O 1
ATOM 892 N N . PRO A 1 122 ? 1.987 -16.745 8.513 1.00 74.38 122 PRO A N 1
ATOM 893 C CA . PRO A 1 122 ? 1.726 -17.841 9.439 1.00 74.38 122 PRO A CA 1
ATOM 894 C C . PRO A 1 122 ? 0.398 -17.624 10.174 1.00 74.38 122 PRO A C 1
ATOM 896 O O . PRO A 1 122 ? 0.125 -16.512 10.645 1.00 74.38 122 PRO A O 1
ATOM 899 N N . ASP A 1 123 ? -0.394 -18.695 10.273 1.00 72.75 123 ASP A N 1
ATOM 900 C CA . ASP A 1 123 ? -1.737 -18.644 10.847 1.00 72.75 123 ASP A CA 1
ATOM 901 C C . ASP A 1 123 ? -1.728 -17.971 12.231 1.00 72.75 123 ASP A C 1
ATOM 903 O O . ASP A 1 123 ? -0.829 -18.160 13.054 1.00 72.75 123 ASP A O 1
ATOM 907 N N . ASP A 1 124 ? -2.743 -17.138 12.458 1.00 80.75 124 ASP A N 1
ATOM 908 C CA . ASP A 1 124 ? -3.035 -16.413 13.698 1.00 80.75 124 ASP A CA 1
ATOM 909 C C . ASP A 1 124 ? -2.090 -15.281 14.137 1.00 80.75 124 ASP A C 1
ATOM 911 O O . ASP A 1 124 ? -2.451 -14.560 15.071 1.00 80.75 124 ASP A O 1
ATOM 915 N N . VAL A 1 125 ? -0.948 -15.018 13.484 1.00 90.94 125 VAL A N 1
ATOM 916 C CA . VAL A 1 125 ? -0.033 -13.939 13.936 1.00 90.94 125 VAL A CA 1
ATOM 917 C C . VAL A 1 125 ? -0.683 -12.554 13.853 1.00 90.94 125 VAL A C 1
ATOM 919 O O . VAL A 1 125 ? -0.643 -11.792 14.823 1.00 90.94 125 VAL A O 1
ATOM 922 N N . GLY A 1 126 ? -1.336 -12.235 12.731 1.00 89.81 126 GLY A N 1
ATOM 923 C CA . GLY A 1 126 ? -2.058 -10.967 12.579 1.00 89.81 126 GLY A CA 1
ATOM 924 C C . GLY A 1 126 ? -3.231 -10.842 13.557 1.00 89.81 126 GLY A C 1
ATOM 925 O O . GLY A 1 126 ? -3.415 -9.805 14.191 1.00 89.81 126 GLY A O 1
ATOM 926 N N . ALA A 1 127 ? -3.979 -11.931 13.757 1.00 89.31 127 ALA A N 1
ATOM 927 C CA . ALA A 1 127 ? -5.096 -11.962 14.697 1.00 89.31 127 ALA A CA 1
ATOM 928 C C . ALA A 1 127 ? -4.634 -11.802 16.158 1.00 89.31 127 ALA A C 1
ATOM 930 O O . ALA A 1 127 ? -5.288 -11.121 16.946 1.00 89.31 127 ALA A O 1
ATOM 931 N N . ALA A 1 128 ? -3.499 -12.400 16.530 1.00 92.00 128 ALA A N 1
ATOM 932 C CA . ALA A 1 128 ? -2.907 -12.253 17.855 1.00 92.00 128 ALA A CA 1
ATOM 933 C C . ALA A 1 128 ? -2.443 -10.814 18.120 1.00 92.00 128 ALA A C 1
ATOM 935 O O . ALA A 1 128 ? -2.697 -10.287 19.205 1.00 92.00 128 ALA A O 1
ATOM 936 N N . LEU A 1 129 ? -1.816 -10.169 17.129 1.00 92.75 129 LEU A N 1
ATOM 937 C CA . LEU A 1 129 ? -1.412 -8.767 17.223 1.00 92.75 129 LEU A CA 1
ATOM 938 C C . LEU A 1 129 ? -2.625 -7.843 17.392 1.00 92.75 129 LEU A C 1
ATOM 940 O O . LEU A 1 129 ? -2.629 -7.021 18.308 1.00 92.75 129 LEU A O 1
ATOM 944 N N . ALA A 1 130 ? -3.662 -8.018 16.568 1.00 92.38 130 ALA A N 1
ATOM 945 C CA . ALA A 1 130 ? -4.888 -7.226 16.653 1.00 92.38 130 ALA A CA 1
ATOM 946 C C . ALA A 1 130 ? -5.536 -7.337 18.043 1.00 92.38 130 ALA A C 1
ATOM 948 O O . ALA A 1 130 ? -5.706 -6.325 18.718 1.00 92.38 130 ALA A O 1
ATOM 949 N N . ARG A 1 131 ? -5.745 -8.565 18.548 1.00 92.56 131 ARG A N 1
ATOM 950 C CA . ARG A 1 131 ? -6.287 -8.789 19.903 1.00 92.56 131 ARG A CA 1
ATOM 951 C C . ARG A 1 131 ? -5.467 -8.095 20.991 1.00 92.56 131 ARG A C 1
ATOM 953 O O . ARG A 1 131 ? -6.028 -7.583 21.960 1.00 92.56 131 ARG A O 1
ATOM 960 N N . ARG A 1 132 ? -4.134 -8.086 20.866 1.00 92.81 132 ARG A N 1
ATOM 961 C CA . ARG A 1 132 ? -3.277 -7.403 21.842 1.00 92.81 132 ARG A CA 1
ATOM 962 C C . ARG A 1 132 ? -3.484 -5.890 21.800 1.00 92.81 132 ARG A C 1
ATOM 964 O O . ARG A 1 132 ? -3.571 -5.281 22.863 1.00 92.81 132 ARG A O 1
ATOM 971 N N . LEU A 1 133 ? -3.585 -5.294 20.618 1.00 89.50 133 LEU A N 1
ATOM 972 C CA . LEU A 1 133 ? -3.817 -3.855 20.465 1.00 89.50 133 LEU A CA 1
ATOM 973 C C . LEU A 1 133 ? -5.205 -3.443 20.976 1.00 89.50 133 LEU A C 1
ATOM 975 O O . LEU A 1 133 ? -5.315 -2.444 21.688 1.00 89.50 133 LEU A O 1
ATOM 979 N N . ASP A 1 134 ? -6.227 -4.264 20.737 1.00 87.12 134 ASP A N 1
ATOM 980 C CA . ASP A 1 134 ? -7.572 -4.046 21.281 1.00 87.12 134 ASP A CA 1
ATOM 981 C C . ASP A 1 134 ? -7.567 -4.067 22.817 1.00 87.12 134 ASP A C 1
ATOM 983 O O . ASP A 1 134 ? -8.143 -3.190 23.459 1.00 87.12 134 ASP A O 1
ATOM 987 N N . SER A 1 135 ? -6.832 -5.001 23.436 1.00 88.31 135 SER A N 1
ATOM 988 C CA . SER A 1 135 ? -6.723 -5.050 24.905 1.00 88.31 135 SER A CA 1
ATOM 989 C C . SER A 1 135 ? -6.119 -3.772 25.501 1.00 88.31 135 SER A C 1
ATOM 991 O O . SER A 1 135 ? -6.590 -3.278 26.522 1.00 88.31 135 SER A O 1
ATOM 993 N N . LEU A 1 136 ? -5.129 -3.177 24.826 1.00 83.81 136 LEU A N 1
ATOM 994 C CA . LEU A 1 136 ? -4.464 -1.950 25.279 1.00 83.81 136 LEU A CA 1
ATOM 995 C C . LEU A 1 136 ? -5.340 -0.700 25.118 1.00 83.81 136 LEU A C 1
ATOM 997 O O . LEU A 1 136 ? -5.103 0.320 25.771 1.00 83.81 136 LEU A O 1
ATOM 1001 N N . THR A 1 137 ? -6.331 -0.745 24.227 1.00 74.44 137 THR A N 1
ATOM 1002 C CA . THR A 1 137 ? -7.291 0.350 24.050 1.00 74.44 137 THR A CA 1
ATOM 1003 C C . THR A 1 137 ? -8.498 0.207 24.975 1.00 74.44 137 THR A C 1
ATOM 1005 O O . THR A 1 137 ? -8.972 1.222 25.488 1.00 74.44 137 THR A O 1
ATOM 1008 N N . GLY A 1 138 ? -8.922 -1.026 25.273 1.00 63.31 138 GLY A N 1
ATOM 1009 C CA . GLY A 1 138 ? -10.024 -1.340 26.187 1.00 63.31 138 GLY A CA 1
ATOM 1010 C C . GLY A 1 138 ? -9.745 -1.069 27.672 1.00 63.31 138 GLY A C 1
ATOM 1011 O O . GLY A 1 138 ? -10.671 -0.751 28.412 1.00 63.31 138 GLY A O 1
ATOM 1012 N N . GLU A 1 139 ? -8.487 -1.111 28.123 1.00 57.00 139 GLU A N 1
ATOM 1013 C CA . GLU A 1 139 ? -8.119 -0.848 29.530 1.00 57.00 139 GLU A CA 1
ATOM 1014 C C . GLU A 1 139 ? -8.261 0.632 29.958 1.00 57.00 139 GLU A C 1
ATOM 1016 O O . GLU A 1 139 ? -8.180 0.947 31.145 1.00 57.00 139 GLU A O 1
ATOM 1021 N N . ARG A 1 140 ? -8.518 1.567 29.030 1.00 54.12 140 ARG A N 1
ATOM 1022 C CA . ARG A 1 140 ? -8.603 3.015 29.318 1.00 54.12 140 ARG A CA 1
ATOM 1023 C C . ARG A 1 140 ? -9.986 3.526 29.745 1.00 54.12 140 ARG A C 1
ATOM 1025 O O . ARG A 1 140 ? -10.234 4.724 29.627 1.00 54.12 140 ARG A O 1
ATOM 1032 N N . ASN A 1 141 ? -10.879 2.679 30.260 1.00 47.75 141 ASN A N 1
ATOM 1033 C CA . ASN A 1 141 ? -12.136 3.150 30.854 1.00 47.75 141 ASN A CA 1
ATOM 1034 C C . ASN A 1 141 ? -12.273 2.719 32.326 1.00 47.75 141 ASN A C 1
ATOM 1036 O O . ASN A 1 141 ? -12.915 1.706 32.608 1.00 47.75 141 ASN A O 1
ATOM 1040 N N . PRO A 1 142 ? -11.698 3.466 33.290 1.00 50.53 142 PRO A N 1
ATOM 1041 C CA . PRO A 1 142 ? -12.110 3.333 34.672 1.00 50.53 142 PRO A CA 1
ATOM 1042 C C . PRO A 1 142 ? -13.480 3.999 34.811 1.00 50.53 142 PRO A C 1
ATOM 1044 O O . PRO A 1 142 ? -13.611 5.223 34.799 1.00 50.53 142 PRO A O 1
ATOM 1047 N N . THR A 1 143 ? -14.512 3.170 34.932 1.00 51.41 143 THR A N 1
ATOM 1048 C CA . THR A 1 143 ? -15.818 3.575 35.446 1.00 51.41 143 THR A CA 1
ATOM 1049 C C . THR A 1 143 ? -15.636 4.137 36.854 1.00 51.41 143 THR A C 1
ATOM 1051 O O . THR A 1 143 ? -15.466 3.373 37.803 1.00 51.41 143 THR A O 1
ATOM 1054 N N . TRP A 1 144 ? -15.678 5.458 36.999 1.00 56.72 144 TRP A N 1
ATOM 1055 C CA . TRP A 1 144 ? -15.909 6.093 38.292 1.00 56.72 144 TRP A CA 1
ATOM 1056 C C . TRP A 1 144 ? -17.415 6.323 38.441 1.00 56.72 144 TRP A C 1
ATOM 1058 O O . TRP A 1 144 ? -17.971 7.241 37.836 1.00 56.72 144 TRP A O 1
ATOM 1068 N N . GLN A 1 145 ? -18.060 5.419 39.185 1.00 49.03 145 GLN A N 1
ATOM 1069 C CA . GLN A 1 145 ? -19.286 5.709 39.933 1.00 49.03 145 GLN A CA 1
ATOM 1070 C C . GLN A 1 145 ? -18.916 6.381 41.253 1.00 49.03 145 GLN A C 1
ATOM 1072 O O . GLN A 1 145 ? -17.863 6.000 41.817 1.00 49.03 145 GLN A O 1
#

Organism: NCBI:txid996637

Secondary structure (DSSP, 8-state):
-HHHHHHHT--HHHHHHHHSSHHHHHHHHHHHHIIIIIHHHHHHHHT--SHHHHHHHHHHS--HHHHHIIIIIGGG-HHHHHHHHHHHHHHHHHHHHHHT--HHHHHHHHHHHHHHHHTT--TTHHHHHHHHHHHHHHTT-----

Foldseek 3Di:
DVVCCVVVVHDPVVVCVVQVDPVSVLLVVLVVCLVPFLVVLLVLLLQQQFLLSLLVSLLPGPCPSLVCLCPPPLVPPVSSVVSSVVSLQSQLVSNCNNHVHDSVVSSVSSVQSVVCSVVVNPPCPSVVVRVVVVVVVVVPDDDDD

pLDDT: mean 88.78, std 11.47, range [47.75, 98.5]

InterPro domains:
  IPR009057 Homedomain-like superfamily [SSF46689] (1-53)